Protein AF-A0A2G5CAX5-F1 (afdb_monomer)

Structure (mmCIF, N/CA/C/O backbone):
data_AF-A0A2G5CAX5-F1
#
_entry.id   AF-A0A2G5CAX5-F1
#
loop_
_atom_site.group_PDB
_atom_site.id
_atom_site.type_symbol
_atom_site.label_atom_id
_atom_site.label_alt_id
_atom_site.label_comp_id
_atom_site.label_asym_id
_atom_site.label_entity_id
_atom_site.label_seq_id
_atom_site.pdbx_PDB_ins_code
_atom_site.Cartn_x
_atom_site.Cartn_y
_atom_site.Cartn_z
_atom_site.occupancy
_atom_site.B_iso_or_equiv
_atom_site.auth_seq_id
_atom_site.auth_comp_id
_atom_site.auth_asym_id
_atom_site.auth_atom_id
_atom_site.pdbx_PDB_model_num
ATOM 1 N N . MET A 1 1 ? 6.567 -8.621 17.594 1.00 59.72 1 MET A N 1
ATOM 2 C CA . MET A 1 1 ? 5.892 -7.302 17.659 1.00 59.72 1 MET A CA 1
ATOM 3 C C . MET A 1 1 ? 4.658 -7.265 16.773 1.00 59.72 1 MET A C 1
ATOM 5 O O . MET A 1 1 ? 3.604 -6.926 17.286 1.00 59.72 1 MET A O 1
ATOM 9 N N . VAL A 1 2 ? 4.759 -7.691 15.508 1.00 71.00 2 VAL A N 1
ATOM 10 C CA . VAL A 1 2 ? 3.629 -7.777 14.563 1.00 71.00 2 VAL A CA 1
ATOM 11 C C . VAL A 1 2 ? 2.393 -8.478 15.158 1.00 71.00 2 VAL A C 1
ATOM 13 O O . VAL A 1 2 ? 1.313 -7.899 15.187 1.00 71.00 2 VAL A O 1
ATOM 16 N N . GLU A 1 3 ? 2.551 -9.683 15.716 1.00 71.88 3 GLU A N 1
ATOM 17 C CA . GLU A 1 3 ? 1.434 -10.450 16.303 1.00 71.88 3 GLU A CA 1
ATOM 18 C C . GLU A 1 3 ? 0.745 -9.724 17.467 1.00 71.88 3 GLU A C 1
ATOM 20 O O . GLU A 1 3 ? -0.481 -9.675 17.536 1.00 71.88 3 GLU A O 1
ATOM 25 N N . THR A 1 4 ? 1.520 -9.080 18.342 1.00 66.62 4 THR A N 1
ATOM 26 C CA . THR A 1 4 ? 0.988 -8.324 19.483 1.00 66.62 4 THR A CA 1
ATOM 27 C C . THR A 1 4 ? 0.160 -7.121 19.025 1.00 66.62 4 THR A C 1
ATOM 29 O O . THR A 1 4 ? -0.896 -6.845 19.591 1.00 66.62 4 THR A O 1
ATOM 32 N N . THR A 1 5 ? 0.592 -6.417 17.973 1.00 66.00 5 THR A N 1
ATOM 33 C CA . THR A 1 5 ? -0.161 -5.282 17.415 1.00 66.00 5 THR A CA 1
ATOM 34 C 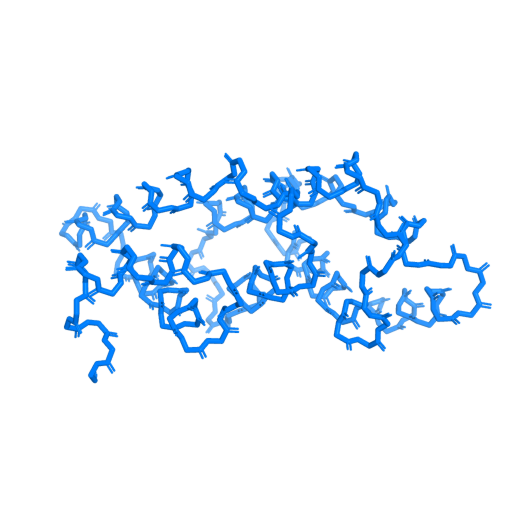C . THR A 1 5 ? -1.478 -5.740 16.781 1.00 66.00 5 THR A C 1
ATOM 36 O O . THR A 1 5 ? -2.508 -5.088 16.959 1.00 66.00 5 THR A O 1
ATOM 39 N N . VAL A 1 6 ? -1.482 -6.904 16.122 1.00 70.19 6 VAL A N 1
ATOM 40 C CA . VAL A 1 6 ? -2.701 -7.517 15.566 1.00 70.19 6 VAL A CA 1
ATOM 41 C C . VAL A 1 6 ? -3.693 -7.890 16.675 1.00 70.19 6 VAL A C 1
ATOM 43 O O . VAL A 1 6 ? -4.900 -7.689 16.529 1.00 70.19 6 VAL A O 1
ATOM 46 N N . GLU A 1 7 ? -3.215 -8.405 17.809 1.00 69.75 7 GLU A N 1
ATOM 47 C CA . GLU A 1 7 ? -4.072 -8.712 18.962 1.00 69.75 7 GLU A CA 1
ATOM 48 C C . GLU A 1 7 ? -4.673 -7.457 19.607 1.00 69.75 7 GLU A C 1
ATOM 50 O O . GLU A 1 7 ? -5.849 -7.467 19.985 1.00 69.75 7 GLU A O 1
ATOM 55 N N . ILE A 1 8 ? -3.911 -6.362 19.692 1.00 62.38 8 ILE A N 1
ATOM 56 C CA . ILE A 1 8 ? -4.406 -5.076 20.208 1.00 62.38 8 ILE A CA 1
ATOM 57 C C . ILE A 1 8 ? -5.530 -4.526 19.314 1.00 62.38 8 ILE A C 1
ATOM 59 O O . ILE A 1 8 ? -6.564 -4.102 19.848 1.00 62.38 8 ILE A O 1
ATOM 63 N N . ALA A 1 9 ? -5.374 -4.598 17.985 1.00 63.22 9 ALA A N 1
ATOM 64 C CA . ALA A 1 9 ? -6.410 -4.192 17.030 1.00 63.22 9 ALA A CA 1
ATOM 65 C C . ALA A 1 9 ? -7.705 -5.000 17.207 1.00 63.22 9 ALA A C 1
ATOM 67 O O . ALA A 1 9 ? -8.795 -4.431 17.230 1.00 63.22 9 ALA A O 1
ATOM 68 N N . ASN A 1 10 ? -7.575 -6.315 17.414 1.00 61.88 10 ASN A N 1
ATOM 69 C CA . ASN A 1 10 ? -8.707 -7.229 17.570 1.00 61.88 10 ASN A CA 1
ATOM 70 C C . ASN A 1 10 ? -9.491 -7.018 18.882 1.00 61.88 10 ASN A C 1
ATOM 72 O O . ASN A 1 10 ? -10.666 -7.361 18.957 1.00 61.88 10 ASN A O 1
ATOM 76 N N . SER A 1 11 ? -8.846 -6.492 19.931 1.00 57.19 11 SER A N 1
ATOM 77 C CA . SER A 1 11 ? -9.364 -6.635 21.301 1.00 57.19 11 SER A CA 1
ATOM 78 C C . SER A 1 11 ? -9.774 -5.332 21.992 1.00 57.19 11 SER A C 1
ATOM 80 O O . SER A 1 11 ? -10.546 -5.399 22.949 1.00 57.19 11 SER A O 1
ATOM 82 N N . LYS A 1 12 ? -9.240 -4.157 21.603 1.00 60.50 12 LYS A N 1
ATOM 83 C CA . LYS A 1 12 ? -9.425 -2.927 22.411 1.00 60.50 12 LYS A CA 1
ATOM 84 C C . LYS A 1 12 ? -9.669 -1.610 21.676 1.00 60.50 12 LYS A C 1
ATOM 86 O O . LYS A 1 12 ? -10.286 -0.742 22.286 1.00 60.50 12 LYS A O 1
ATOM 91 N N . PHE A 1 13 ? -9.192 -1.417 20.445 1.00 67.25 13 PHE A N 1
ATOM 92 C CA . PHE A 1 13 ? -9.169 -0.066 19.859 1.00 67.25 13 PHE A CA 1
ATOM 93 C C . PHE A 1 13 ? -9.694 0.060 18.417 1.00 67.25 13 PHE A C 1
ATOM 95 O O . PHE A 1 13 ? -9.807 1.180 17.932 1.00 67.25 13 PHE A O 1
ATOM 102 N N . GLY A 1 14 ? -10.099 -1.029 17.755 1.00 81.88 14 GLY A N 1
ATOM 103 C CA . GLY A 1 14 ? -10.567 -0.985 16.362 1.00 81.88 14 GLY A CA 1
ATOM 104 C C . GLY A 1 14 ? -9.417 -0.906 15.349 1.00 81.88 14 GLY A C 1
ATOM 105 O O . GLY A 1 14 ? -8.247 -0.713 15.715 1.00 81.88 14 GLY A O 1
ATOM 106 N N . VAL A 1 15 ? -9.735 -1.083 14.065 1.00 90.38 15 VAL A N 1
ATOM 107 C CA . VAL A 1 15 ? -8.728 -1.131 12.993 1.00 90.38 15 VAL A CA 1
ATOM 108 C C . VAL A 1 15 ? -8.252 0.276 12.661 1.00 90.38 15 VAL A C 1
ATOM 110 O O . VAL A 1 15 ? -7.042 0.510 12.636 1.00 90.38 15 VAL A O 1
ATOM 113 N N . ALA A 1 16 ? -9.178 1.226 12.507 1.00 91.19 16 ALA A N 1
ATOM 114 C CA . ALA A 1 16 ? -8.855 2.610 12.167 1.00 91.19 16 ALA A 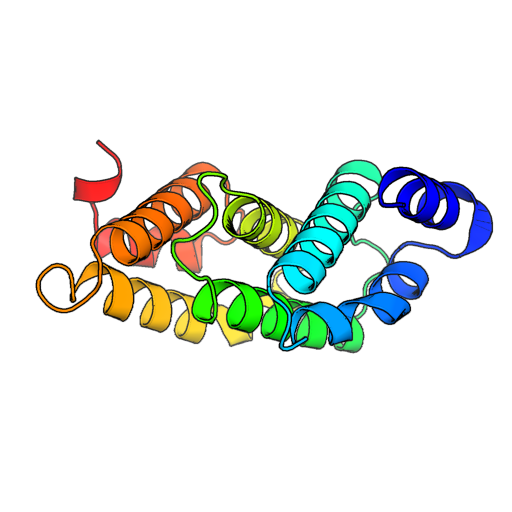CA 1
ATOM 115 C C . ALA A 1 16 ? -7.904 3.258 13.182 1.00 91.19 16 ALA A C 1
ATOM 117 O O . ALA A 1 16 ? -6.905 3.864 12.800 1.00 91.19 16 ALA A O 1
ATOM 118 N N . TYR A 1 17 ? -8.144 3.069 14.483 1.00 90.06 17 TYR A N 1
ATOM 119 C CA . TYR A 1 17 ? -7.243 3.594 15.510 1.00 90.06 17 TYR A CA 1
ATOM 120 C C . TYR A 1 17 ? -5.848 2.974 15.410 1.00 90.06 17 TYR A C 1
ATOM 122 O O . TYR A 1 17 ? -4.855 3.696 15.442 1.00 90.06 17 TYR A O 1
ATOM 130 N N . THR A 1 18 ? -5.765 1.643 15.306 1.00 91.69 18 THR A N 1
ATOM 131 C CA . THR A 1 18 ? -4.475 0.939 15.291 1.00 91.69 18 THR A CA 1
ATOM 132 C C . THR A 1 18 ? -3.653 1.326 14.069 1.00 91.69 18 THR A C 1
ATOM 134 O O . THR A 1 18 ? -2.494 1.709 14.213 1.00 91.69 18 THR A O 1
ATOM 137 N N . ILE A 1 19 ? -4.261 1.293 12.881 1.00 94.94 19 ILE A N 1
ATOM 138 C CA . ILE A 1 19 ? -3.600 1.706 11.642 1.00 94.94 19 ILE A CA 1
ATOM 139 C C . ILE A 1 19 ? -3.221 3.185 11.708 1.00 94.94 19 ILE A C 1
ATOM 141 O O . ILE A 1 19 ? -2.087 3.528 11.391 1.00 94.94 19 ILE A O 1
ATOM 145 N N . GLY A 1 20 ? -4.101 4.055 12.210 1.00 94.44 20 GLY A N 1
ATOM 146 C CA . GLY A 1 20 ? -3.819 5.485 12.356 1.00 94.44 20 GLY A CA 1
ATOM 147 C C . GLY A 1 20 ? -2.607 5.807 13.241 1.00 94.44 20 GLY A C 1
ATOM 148 O O . GLY A 1 20 ? -2.060 6.903 13.144 1.00 94.44 20 GLY A O 1
ATOM 149 N N . LYS A 1 21 ? -2.149 4.870 14.086 1.00 94.88 21 LYS A N 1
ATOM 150 C CA . LYS A 1 21 ? -0.918 5.023 14.880 1.00 94.88 21 LYS A CA 1
ATOM 151 C C . LYS A 1 21 ? 0.361 4.651 14.142 1.00 94.88 21 LYS A C 1
ATOM 153 O O . LYS A 1 21 ? 1.407 5.138 14.548 1.00 94.88 21 LYS A O 1
ATOM 158 N N . ILE A 1 22 ? 0.279 3.803 13.121 1.00 95.62 22 ILE A N 1
ATOM 159 C CA . ILE A 1 22 ? 1.454 3.249 12.428 1.00 95.62 22 ILE A CA 1
ATOM 160 C C . ILE A 1 22 ? 1.524 3.652 10.953 1.00 95.62 22 ILE A C 1
ATOM 162 O O . ILE A 1 22 ? 2.549 3.460 10.318 1.00 95.62 22 ILE A O 1
ATOM 166 N N . VAL A 1 23 ? 0.454 4.211 10.381 1.00 96.56 23 VAL A N 1
ATOM 167 C CA . VAL A 1 23 ? 0.362 4.477 8.937 1.00 96.56 23 VAL A CA 1
ATOM 168 C C . VAL A 1 23 ? 1.438 5.445 8.436 1.00 96.56 23 VAL A C 1
ATOM 170 O O . VAL A 1 23 ? 1.964 5.262 7.342 1.00 96.56 23 VAL A O 1
ATOM 173 N N . TYR A 1 24 ? 1.819 6.437 9.243 1.00 96.88 24 TYR A N 1
ATOM 174 C CA . TYR A 1 24 ? 2.868 7.395 8.885 1.00 96.88 24 TYR A CA 1
ATOM 175 C C . TYR A 1 24 ? 4.253 6.742 8.785 1.00 96.88 24 TYR A C 1
ATOM 177 O O . TYR A 1 24 ? 5.090 7.201 8.011 1.00 96.88 24 TYR 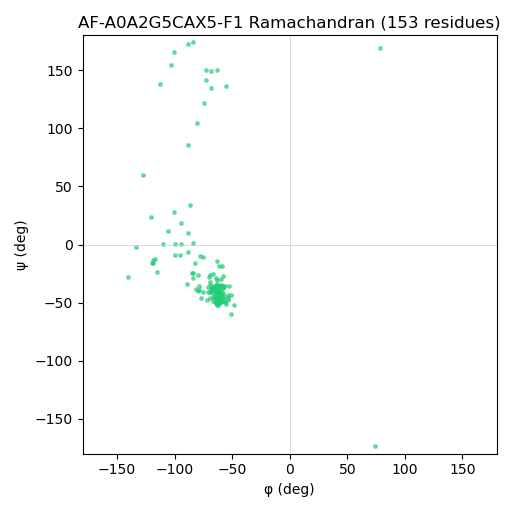A O 1
ATOM 185 N N . ASP A 1 25 ? 4.461 5.626 9.485 1.00 97.88 25 ASP A N 1
ATOM 186 C CA . ASP A 1 25 ? 5.727 4.897 9.502 1.00 97.88 25 ASP A CA 1
ATOM 187 C C . ASP A 1 25 ? 5.952 4.093 8.206 1.00 97.88 25 ASP A C 1
ATOM 189 O O . ASP A 1 25 ? 7.066 3.650 7.932 1.00 97.88 25 ASP A O 1
ATOM 193 N N . LEU A 1 26 ? 4.936 3.967 7.337 1.00 98.06 26 LEU A N 1
ATOM 194 C CA . LEU A 1 26 ? 5.121 3.475 5.961 1.00 98.06 26 LEU A CA 1
ATOM 195 C C . LEU A 1 26 ? 6.013 4.404 5.121 1.00 98.06 26 LEU A C 1
ATOM 197 O O . LEU A 1 26 ? 6.474 4.001 4.055 1.00 98.06 26 LEU A O 1
ATOM 201 N N . LYS A 1 27 ? 6.261 5.633 5.589 1.00 98.00 27 LYS A N 1
ATOM 202 C CA . LYS A 1 27 ? 7.167 6.611 4.977 1.00 98.00 27 LYS A CA 1
ATOM 203 C C . LYS A 1 27 ? 8.495 6.778 5.730 1.00 98.00 27 LYS A C 1
ATOM 205 O O . LYS A 1 27 ? 9.229 7.717 5.441 1.00 98.00 27 LYS A O 1
ATOM 210 N N . ASP A 1 28 ? 8.806 5.903 6.687 1.00 98.00 28 ASP A N 1
ATOM 211 C CA . ASP A 1 28 ? 10.080 5.952 7.416 1.00 98.00 28 ASP A CA 1
ATOM 212 C C . ASP A 1 28 ? 11.276 5.720 6.477 1.00 98.00 28 ASP A C 1
ATOM 214 O O . ASP A 1 28 ? 11.148 4.997 5.494 1.00 98.00 28 ASP A O 1
ATOM 218 N N . GLU A 1 29 ? 12.448 6.291 6.757 1.00 95.50 29 GLU A N 1
ATOM 219 C CA . GLU A 1 29 ? 13.646 6.122 5.916 1.00 95.50 29 GLU A CA 1
ATOM 220 C C . GLU A 1 29 ? 14.222 4.693 5.991 1.00 95.50 29 GLU A C 1
ATOM 222 O O . GLU A 1 29 ? 14.807 4.191 5.025 1.00 95.50 29 GLU A O 1
ATOM 227 N N . CYS A 1 30 ? 14.010 3.996 7.110 1.00 95.94 30 CYS A N 1
ATOM 228 C CA . CYS A 1 30 ? 14.480 2.640 7.351 1.00 95.94 30 CYS A CA 1
ATOM 229 C C . CYS A 1 30 ? 13.561 1.608 6.683 1.00 95.94 30 CYS A C 1
ATOM 231 O O . CYS A 1 30 ? 12.487 1.273 7.186 1.00 95.94 30 CYS A O 1
ATOM 233 N N . GLU A 1 31 ? 14.013 1.030 5.569 1.00 95.38 31 GLU A N 1
ATOM 234 C CA . GLU A 1 31 ? 13.257 -0.006 4.858 1.00 95.38 31 GLU A CA 1
ATOM 235 C C . GLU A 1 31 ? 12.830 -1.200 5.728 1.00 95.38 31 GLU A C 1
ATOM 237 O O . GLU A 1 31 ? 11.650 -1.558 5.676 1.00 95.38 31 GLU A O 1
ATOM 242 N N . PRO A 1 32 ? 13.700 -1.826 6.550 1.00 96.50 32 PRO A N 1
ATOM 243 C CA . PRO A 1 32 ? 13.244 -2.927 7.394 1.00 96.50 32 PRO A CA 1
ATOM 244 C C . PRO A 1 32 ? 12.130 -2.510 8.367 1.00 96.50 32 PRO A C 1
ATOM 246 O O . PRO A 1 32 ? 11.257 -3.325 8.669 1.00 96.50 32 PRO A O 1
ATOM 249 N N . TYR A 1 33 ? 12.101 -1.246 8.808 1.00 96.75 33 TYR A N 1
ATOM 250 C CA . TYR A 1 33 ? 11.003 -0.727 9.623 1.00 96.75 33 TYR A CA 1
ATOM 251 C C . TYR A 1 33 ? 9.724 -0.544 8.796 1.00 96.75 33 TYR A C 1
ATOM 253 O O . TYR A 1 33 ? 8.684 -1.081 9.183 1.00 96.75 33 TYR A O 1
ATOM 261 N N . ARG A 1 34 ? 9.802 0.078 7.606 1.00 97.62 34 ARG A N 1
ATOM 262 C CA . ARG A 1 34 ? 8.658 0.174 6.673 1.00 97.62 34 ARG A CA 1
ATOM 263 C C . ARG A 1 34 ? 8.049 -1.192 6.366 1.00 97.62 34 ARG A C 1
ATOM 265 O O . ARG A 1 34 ? 6.831 -1.345 6.370 1.00 97.62 34 ARG A O 1
ATOM 272 N N . ARG A 1 35 ? 8.891 -2.201 6.127 1.00 97.00 35 ARG A N 1
ATOM 273 C CA . ARG A 1 35 ? 8.475 -3.582 5.839 1.00 97.00 35 ARG A CA 1
ATOM 274 C C . ARG A 1 35 ? 7.738 -4.213 7.016 1.00 97.00 35 ARG A C 1
ATOM 276 O O . ARG A 1 35 ? 6.680 -4.800 6.815 1.00 97.00 35 ARG A O 1
ATOM 283 N N . MET A 1 36 ? 8.236 -4.029 8.240 1.00 96.69 36 MET A N 1
ATOM 284 C CA . MET A 1 36 ? 7.541 -4.487 9.448 1.00 96.69 36 MET A CA 1
ATOM 285 C C . MET A 1 36 ? 6.175 -3.800 9.620 1.00 96.69 36 MET A C 1
ATOM 287 O O . MET A 1 36 ? 5.197 -4.448 10.004 1.00 96.69 36 MET A O 1
ATOM 291 N N . VAL A 1 37 ? 6.092 -2.496 9.343 1.00 97.88 37 VAL A N 1
ATOM 292 C CA . VAL A 1 37 ? 4.832 -1.739 9.399 1.00 97.88 37 VAL A CA 1
ATOM 293 C C . VAL A 1 37 ? 3.859 -2.250 8.341 1.00 97.88 37 VAL A C 1
ATOM 295 O O . VAL A 1 37 ? 2.709 -2.532 8.673 1.00 97.88 37 VAL A O 1
ATOM 298 N N . MET A 1 38 ? 4.319 -2.450 7.104 1.00 98.12 38 MET A N 1
ATOM 299 C CA . MET A 1 38 ? 3.505 -3.007 6.025 1.00 98.12 38 MET A CA 1
ATOM 300 C C . MET A 1 38 ? 2.959 -4.391 6.381 1.00 98.12 38 MET A C 1
ATOM 302 O O . MET A 1 38 ? 1.757 -4.608 6.274 1.00 98.12 38 MET A O 1
ATOM 306 N N . GLU A 1 39 ? 3.805 -5.303 6.866 1.00 97.00 39 GLU A N 1
ATOM 307 C CA . GLU A 1 39 ? 3.378 -6.640 7.300 1.00 97.00 39 GLU A CA 1
ATOM 308 C C . GLU A 1 39 ? 2.337 -6.566 8.432 1.00 97.00 39 GLU A C 1
ATOM 310 O O . GLU A 1 39 ? 1.410 -7.374 8.516 1.00 97.00 39 GLU A O 1
ATOM 315 N N . THR A 1 40 ? 2.466 -5.570 9.312 1.00 96.56 40 THR A N 1
ATOM 316 C CA . THR A 1 40 ? 1.497 -5.325 10.385 1.00 96.56 40 THR A CA 1
ATOM 317 C C . THR A 1 40 ? 0.164 -4.823 9.833 1.00 96.56 40 THR A C 1
ATOM 319 O O . THR A 1 40 ? -0.882 -5.331 10.239 1.00 96.56 40 THR A O 1
ATOM 322 N N . VAL A 1 41 ? 0.184 -3.860 8.907 1.00 97.38 41 VAL A N 1
ATOM 323 C CA . VAL A 1 41 ? -1.017 -3.343 8.231 1.00 97.38 41 VAL A CA 1
ATOM 324 C C . VAL A 1 41 ? -1.721 -4.462 7.467 1.00 97.38 41 VAL A C 1
ATOM 326 O O . VAL A 1 41 ? -2.918 -4.654 7.664 1.00 97.38 41 VAL A O 1
ATOM 329 N N . ASP A 1 42 ? -0.978 -5.237 6.676 1.00 96.00 42 ASP A N 1
ATOM 330 C CA . ASP A 1 42 ? -1.468 -6.412 5.951 1.00 96.00 42 ASP A CA 1
ATOM 331 C C . ASP A 1 42 ? -2.228 -7.356 6.893 1.00 96.00 42 ASP A C 1
ATOM 333 O O . ASP A 1 42 ? -3.440 -7.549 6.760 1.00 96.00 42 ASP A O 1
ATOM 337 N N . LYS A 1 43 ? -1.560 -7.852 7.940 1.00 95.38 43 LYS A N 1
ATOM 338 C CA . LYS A 1 43 ? -2.169 -8.800 8.884 1.00 95.38 43 LYS A CA 1
ATOM 339 C C . LYS A 1 43 ? -3.404 -8.244 9.590 1.00 95.38 43 LYS A C 1
ATOM 341 O O . LYS A 1 43 ? -4.337 -9.005 9.858 1.00 95.38 43 LYS A O 1
ATOM 346 N N . ILE A 1 44 ? -3.431 -6.948 9.909 1.00 94.69 44 ILE A N 1
ATOM 347 C CA . ILE A 1 44 ? -4.614 -6.298 10.490 1.00 94.69 44 ILE A CA 1
ATOM 348 C C . ILE A 1 44 ? -5.765 -6.305 9.479 1.00 94.69 44 ILE A C 1
ATOM 350 O O . ILE A 1 44 ? -6.868 -6.733 9.823 1.00 94.69 44 ILE A O 1
ATOM 354 N N . LEU A 1 45 ? -5.513 -5.877 8.242 1.00 95.44 45 LEU A N 1
ATOM 355 C CA . LEU A 1 45 ? -6.534 -5.753 7.204 1.00 95.44 45 LEU A CA 1
ATOM 356 C C . LEU A 1 45 ? -7.069 -7.109 6.737 1.00 95.44 45 LEU A C 1
ATOM 358 O O . LEU A 1 45 ? -8.281 -7.256 6.588 1.00 95.44 45 LEU A O 1
ATOM 362 N N . VAL A 1 46 ? -6.208 -8.115 6.577 1.00 94.19 46 VAL A N 1
ATOM 363 C CA . VAL A 1 46 ? -6.623 -9.486 6.241 1.00 94.19 46 VAL A CA 1
ATOM 364 C C . VAL A 1 46 ? -7.505 -10.075 7.338 1.00 94.19 46 VAL A C 1
ATOM 366 O O . VAL A 1 46 ? -8.507 -10.726 7.046 1.00 94.19 46 VAL A O 1
ATOM 369 N N . LYS A 1 47 ? -7.154 -9.850 8.610 1.00 92.56 47 LYS A N 1
ATOM 370 C CA . LYS A 1 47 ? -7.869 -10.453 9.742 1.00 92.56 47 LYS A CA 1
ATOM 371 C C . LYS A 1 47 ? -9.176 -9.738 10.081 1.00 92.56 47 LYS A C 1
ATOM 373 O O . LYS A 1 47 ? -10.135 -10.400 10.469 1.00 92.56 47 LYS A O 1
ATOM 378 N N . LEU A 1 48 ? -9.198 -8.408 10.006 1.00 91.88 48 LEU A N 1
ATOM 379 C CA . LEU A 1 48 ? -10.267 -7.579 10.577 1.00 91.88 48 LEU A CA 1
ATOM 380 C C . LEU A 1 48 ? -11.019 -6.741 9.530 1.00 91.88 48 LEU A C 1
ATOM 382 O O . LEU A 1 48 ? -12.093 -6.219 9.826 1.00 91.88 48 LEU A O 1
ATOM 386 N N . GLY A 1 49 ? -10.494 -6.630 8.307 1.00 92.38 49 GLY A N 1
ATOM 387 C CA . GLY A 1 49 ? -11.021 -5.745 7.269 1.00 92.38 49 GLY A CA 1
ATOM 388 C C . GLY A 1 49 ? -10.715 -4.265 7.523 1.00 92.38 49 GLY A C 1
ATOM 389 O O . GLY A 1 49 ? -9.997 -3.912 8.451 1.00 92.38 49 GLY A O 1
ATOM 390 N N . ALA A 1 50 ? -11.277 -3.391 6.684 1.00 94.25 50 ALA A N 1
ATOM 391 C CA . ALA A 1 50 ? -11.088 -1.932 6.728 1.00 94.25 50 ALA A CA 1
ATOM 392 C C . ALA A 1 50 ? -12.405 -1.157 6.929 1.00 94.25 50 ALA A C 1
ATOM 394 O O . ALA A 1 50 ? -12.533 -0.010 6.504 1.00 94.25 50 ALA A O 1
ATOM 395 N N . SER A 1 51 ? -13.434 -1.792 7.500 1.00 90.56 51 SER A N 1
ATOM 396 C CA . SER A 1 51 ? -14.798 -1.232 7.495 1.00 90.56 51 SER A CA 1
ATOM 397 C C . SER A 1 51 ? -14.945 0.098 8.246 1.00 90.56 51 SER A C 1
ATOM 399 O O . SER A 1 51 ? -15.778 0.917 7.866 1.00 90.56 51 SER A O 1
ATOM 401 N N . ASP A 1 52 ? -14.133 0.317 9.281 1.00 91.06 52 ASP A N 1
ATOM 402 C CA . ASP A 1 52 ? -14.107 1.520 10.119 1.00 91.06 52 ASP A CA 1
ATOM 403 C C . ASP A 1 52 ? -13.060 2.553 9.660 1.00 91.06 52 ASP A C 1
ATOM 405 O O . ASP A 1 52 ? -12.950 3.608 10.281 1.00 91.06 52 ASP A O 1
ATOM 409 N N . ILE A 1 53 ? -12.309 2.287 8.580 1.00 94.69 53 ILE A N 1
ATOM 410 C CA . ILE A 1 53 ? -11.331 3.232 8.026 1.00 94.69 53 ILE A CA 1
ATOM 411 C C . ILE A 1 53 ? -12.068 4.361 7.292 1.00 94.69 53 ILE A C 1
ATOM 413 O O . ILE A 1 53 ? -12.847 4.139 6.354 1.00 94.69 53 ILE A O 1
ATOM 417 N N . ASP A 1 54 ? -11.821 5.592 7.732 1.00 93.25 54 ASP A N 1
ATOM 418 C CA . ASP A 1 54 ? -12.316 6.804 7.090 1.00 93.25 54 ASP A CA 1
ATOM 419 C C . ASP A 1 54 ? -11.404 7.256 5.938 1.00 93.25 54 ASP A C 1
ATOM 421 O O . ASP A 1 54 ? -10.347 6.676 5.682 1.00 93.25 54 ASP A O 1
ATOM 425 N N . SER A 1 55 ? -11.827 8.286 5.202 1.00 95.12 55 SER A N 1
ATOM 426 C CA . SER A 1 55 ? -11.051 8.786 4.063 1.00 95.12 55 SER A CA 1
ATOM 427 C C . SER A 1 55 ? -9.697 9.355 4.484 1.00 95.12 55 SER A C 1
ATOM 429 O O . SER A 1 55 ? -8.727 9.140 3.777 1.00 95.12 55 SER A O 1
ATOM 431 N N . SER A 1 56 ? -9.597 9.988 5.657 1.00 96.06 56 SER A N 1
ATOM 432 C CA . SER A 1 56 ? -8.343 10.580 6.143 1.00 96.06 56 SER A CA 1
ATOM 433 C C . SER A 1 56 ? -7.259 9.518 6.344 1.00 96.06 56 SER A C 1
ATOM 435 O O . SER A 1 56 ? -6.165 9.619 5.791 1.00 96.06 56 SER A O 1
ATOM 437 N N . ILE A 1 57 ? -7.566 8.445 7.081 1.00 96.69 57 ILE A N 1
ATOM 438 C CA . ILE A 1 57 ? -6.614 7.345 7.291 1.00 96.69 57 ILE A CA 1
ATOM 439 C C . ILE A 1 57 ? -6.379 6.584 5.982 1.00 96.69 57 ILE A C 1
ATOM 441 O O . ILE A 1 57 ? -5.250 6.181 5.701 1.00 96.69 57 ILE A O 1
ATOM 445 N N . GLY A 1 58 ? -7.429 6.405 5.177 1.00 97.38 58 GLY A N 1
ATOM 446 C CA . GLY A 1 58 ? -7.343 5.757 3.873 1.00 97.38 58 GLY A CA 1
ATOM 447 C C . GLY A 1 58 ? -6.400 6.472 2.900 1.00 97.38 58 GLY A C 1
ATOM 448 O O . GLY A 1 58 ? -5.581 5.817 2.265 1.00 97.38 58 GLY A O 1
ATOM 449 N N . GLU A 1 59 ? -6.454 7.800 2.824 1.00 97.88 59 GLU A N 1
ATOM 450 C CA . GLU A 1 59 ? -5.569 8.624 1.990 1.00 97.88 59 GLU A CA 1
ATOM 451 C C . GLU A 1 59 ? -4.104 8.493 2.431 1.00 97.88 59 GLU A C 1
ATOM 453 O O . GLU A 1 59 ? -3.223 8.246 1.605 1.00 97.88 59 GLU A O 1
ATOM 458 N N . VAL A 1 60 ? -3.833 8.553 3.743 1.00 98.06 60 VAL A N 1
ATOM 459 C CA . VAL A 1 60 ? -2.469 8.375 4.275 1.00 98.06 60 VAL A CA 1
ATOM 460 C C . VAL A 1 60 ? -1.956 6.951 4.028 1.00 98.06 60 VAL A C 1
ATOM 462 O O . VAL A 1 60 ? -0.783 6.777 3.697 1.00 98.06 60 VAL A O 1
ATOM 465 N N . LEU A 1 61 ? -2.821 5.934 4.125 1.00 98.00 61 LEU A N 1
ATOM 466 C CA . LEU A 1 61 ? -2.488 4.555 3.753 1.00 98.00 61 LEU A CA 1
ATOM 467 C C . LEU A 1 61 ? -2.100 4.457 2.274 1.00 98.00 61 LEU A C 1
ATOM 469 O O . LEU A 1 61 ? -1.063 3.876 1.963 1.00 98.00 61 LEU A O 1
ATOM 473 N N . MET A 1 62 ? -2.901 5.041 1.378 1.00 98.31 62 MET A N 1
ATOM 474 C CA . MET A 1 62 ? -2.641 5.032 -0.064 1.00 98.31 62 MET A CA 1
ATOM 475 C C . MET A 1 62 ? -1.305 5.699 -0.401 1.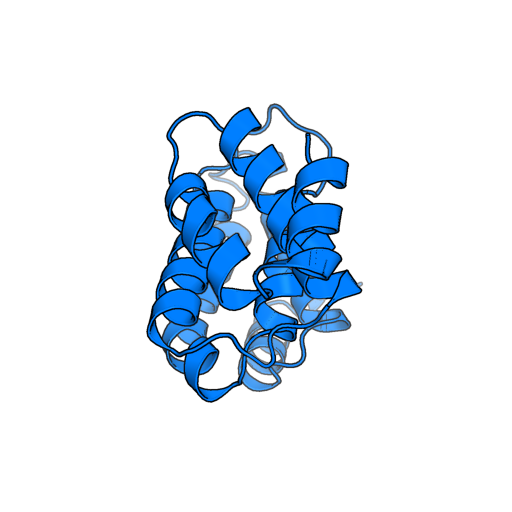00 98.31 62 MET A C 1
ATOM 477 O O . MET A 1 62 ? -0.490 5.134 -1.132 1.00 98.31 62 MET A O 1
ATOM 481 N N . GLU A 1 63 ? -1.022 6.864 0.179 1.00 98.19 63 GLU A N 1
ATOM 482 C CA . GLU A 1 63 ? 0.278 7.513 0.005 1.00 98.19 63 GLU A CA 1
ATOM 483 C C . GLU A 1 63 ? 1.435 6.697 0.594 1.00 98.19 63 GLU A C 1
ATOM 485 O O . GLU A 1 63 ? 2.524 6.661 0.015 1.00 98.19 63 GLU A O 1
ATOM 490 N N . GLY A 1 64 ? 1.213 6.070 1.750 1.00 98.25 64 GLY A N 1
ATOM 491 C CA . GLY A 1 64 ? 2.195 5.255 2.453 1.00 98.25 64 GLY A CA 1
ATOM 492 C C . GLY A 1 64 ? 2.606 4.025 1.651 1.00 98.25 64 GLY A C 1
ATOM 493 O O . GLY A 1 64 ? 3.799 3.804 1.463 1.00 98.25 64 GLY A O 1
ATOM 494 N N . ILE A 1 65 ? 1.648 3.262 1.111 1.00 98.00 65 ILE A N 1
ATOM 495 C CA . ILE A 1 65 ? 1.966 2.075 0.301 1.00 98.00 65 ILE A CA 1
ATOM 496 C C . ILE A 1 65 ? 2.664 2.445 -1.013 1.00 98.00 65 ILE A C 1
ATOM 498 O O . ILE A 1 65 ? 3.597 1.755 -1.422 1.00 98.00 65 ILE A O 1
ATOM 502 N N . ILE A 1 66 ? 2.269 3.559 -1.646 1.00 97.94 66 ILE A N 1
ATOM 503 C CA . ILE A 1 66 ? 2.905 4.062 -2.871 1.00 97.94 66 ILE A CA 1
ATOM 504 C C . ILE A 1 66 ? 4.356 4.443 -2.594 1.00 97.94 66 ILE A C 1
ATOM 506 O O . ILE A 1 66 ? 5.241 4.088 -3.370 1.00 97.94 66 ILE A O 1
ATOM 510 N N . TYR A 1 67 ? 4.612 5.143 -1.489 1.00 97.50 67 TYR A N 1
ATOM 511 C CA . TYR A 1 67 ? 5.970 5.484 -1.084 1.00 97.50 67 TYR A CA 1
ATOM 512 C C . TYR A 1 67 ? 6.791 4.234 -0.753 1.00 97.50 67 TYR A C 1
ATOM 514 O O . TYR A 1 67 ? 7.874 4.051 -1.304 1.00 97.50 67 TYR A O 1
ATOM 522 N N . ALA A 1 68 ? 6.257 3.345 0.090 1.00 97.31 68 ALA A N 1
ATOM 523 C CA . ALA A 1 68 ? 6.956 2.144 0.531 1.00 97.31 68 ALA A CA 1
ATOM 524 C C . ALA A 1 68 ? 7.374 1.248 -0.644 1.00 97.31 68 ALA A C 1
ATOM 526 O O . ALA A 1 68 ? 8.468 0.693 -0.604 1.00 97.31 68 ALA A O 1
ATOM 527 N N . PHE A 1 69 ? 6.538 1.144 -1.683 1.00 96.38 69 PHE A N 1
ATOM 528 C CA . PHE A 1 69 ? 6.850 0.409 -2.911 1.00 96.38 69 PHE A CA 1
ATOM 529 C C . PHE A 1 69 ? 7.916 1.101 -3.774 1.00 96.38 69 PHE A C 1
ATOM 531 O O . PHE A 1 69 ? 8.812 0.444 -4.297 1.00 96.38 69 PHE A O 1
ATOM 538 N N . ARG A 1 70 ? 7.867 2.432 -3.912 1.00 93.69 70 ARG A N 1
ATOM 539 C CA . ARG A 1 70 ? 8.857 3.183 -4.710 1.00 93.69 70 ARG A CA 1
ATOM 540 C C . ARG A 1 70 ? 10.260 3.143 -4.118 1.00 93.69 70 ARG A C 1
ATOM 542 O O . ARG A 1 70 ? 11.228 3.119 -4.870 1.00 93.69 70 ARG A O 1
ATOM 549 N N . GLU A 1 71 ? 10.350 3.146 -2.795 1.00 93.44 71 GLU A N 1
ATOM 550 C CA . GLU A 1 71 ? 11.612 3.220 -2.059 1.00 93.44 71 GLU A CA 1
ATOM 551 C C . GLU A 1 71 ? 12.158 1.840 -1.666 1.00 93.44 71 GLU A C 1
ATOM 553 O O . GLU A 1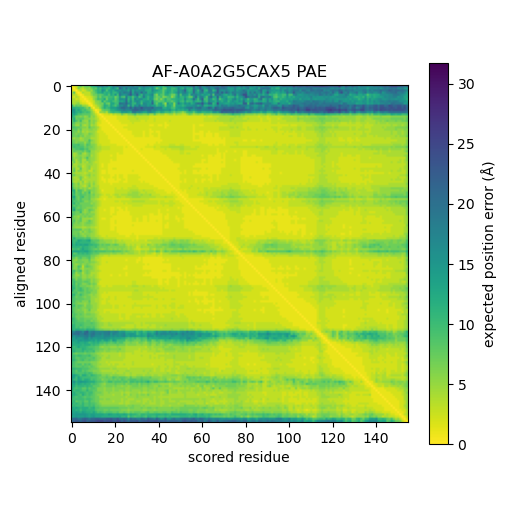 71 ? 12.971 1.742 -0.749 1.00 93.44 71 GLU A O 1
ATOM 558 N N . GLN A 1 72 ? 11.699 0.756 -2.299 1.00 89.31 72 GLN A N 1
ATOM 559 C CA . GLN A 1 72 ? 12.261 -0.570 -2.049 1.00 89.31 72 GLN A CA 1
ATOM 560 C C . GLN A 1 72 ? 13.692 -0.676 -2.581 1.00 89.31 72 GLN A C 1
ATOM 562 O O . GLN A 1 72 ? 13.982 -0.322 -3.728 1.00 89.31 72 GLN A O 1
ATOM 567 N N . THR A 1 73 ? 14.581 -1.243 -1.772 1.00 88.81 73 THR A N 1
ATOM 568 C CA . THR A 1 73 ? 15.893 -1.691 -2.208 1.00 88.81 73 THR A CA 1
ATOM 569 C C . THR A 1 73 ? 15.841 -3.128 -2.716 1.00 88.81 73 THR A C 1
ATOM 571 O O . THR A 1 73 ? 14.848 -3.859 -2.640 1.00 88.81 73 THR A O 1
ATOM 574 N N . THR A 1 74 ? 16.966 -3.554 -3.277 1.00 87.31 74 THR A N 1
ATOM 575 C CA . THR A 1 74 ? 17.164 -4.909 -3.786 1.00 87.31 74 THR A CA 1
ATOM 576 C C . THR A 1 74 ? 17.685 -5.875 -2.719 1.00 87.31 74 THR A C 1
ATOM 578 O O . THR A 1 74 ? 18.071 -6.991 -3.066 1.00 87.31 74 THR A O 1
ATOM 581 N N . ASP A 1 75 ? 17.707 -5.472 -1.445 1.00 88.81 75 ASP A N 1
ATOM 582 C CA . ASP A 1 75 ? 18.352 -6.225 -0.359 1.00 88.81 75 ASP A CA 1
ATOM 583 C C . ASP A 1 75 ? 17.472 -7.348 0.212 1.00 88.81 75 ASP A C 1
ATOM 585 O O . ASP A 1 75 ? 17.975 -8.250 0.879 1.00 88.81 75 ASP A O 1
ATOM 589 N N . TYR A 1 76 ? 16.167 -7.327 -0.077 1.00 86.69 76 TYR A N 1
ATOM 590 C CA . TYR A 1 76 ? 15.195 -8.323 0.383 1.00 86.69 76 TYR A CA 1
ATOM 591 C C . TYR A 1 76 ? 14.664 -9.141 -0.798 1.00 86.69 76 TYR A C 1
ATOM 593 O O . TYR A 1 76 ? 14.422 -8.593 -1.873 1.00 86.69 76 TYR A O 1
ATOM 601 N N . ASP A 1 77 ? 14.529 -10.457 -0.627 1.00 83.44 77 ASP A N 1
ATOM 602 C CA . ASP A 1 77 ? 14.062 -11.400 -1.665 1.00 83.44 77 ASP A CA 1
ATOM 603 C C . ASP A 1 77 ? 12.578 -11.781 -1.528 1.00 83.44 77 ASP A C 1
ATOM 605 O O . ASP A 1 77 ? 12.077 -12.581 -2.312 1.00 83.44 77 ASP A O 1
ATOM 609 N N . ASP A 1 78 ? 11.877 -11.237 -0.534 1.00 88.62 78 ASP A N 1
ATOM 610 C CA . ASP A 1 78 ? 10.451 -11.484 -0.331 1.00 88.62 78 ASP A CA 1
ATOM 611 C C . ASP A 1 78 ? 9.571 -10.335 -0.857 1.00 88.62 78 ASP A C 1
ATOM 613 O O . ASP A 1 78 ? 10.026 -9.212 -1.097 1.00 88.62 78 ASP A O 1
ATOM 617 N N . ASP A 1 79 ? 8.277 -10.625 -0.974 1.00 91.06 79 ASP A N 1
ATOM 618 C CA . ASP A 1 79 ? 7.269 -9.730 -1.540 1.00 91.06 79 ASP A CA 1
ATOM 619 C C . ASP A 1 79 ? 6.432 -9.009 -0.461 1.00 91.06 79 ASP A C 1
ATOM 621 O O . ASP A 1 79 ? 5.281 -8.658 -0.704 1.00 91.06 79 ASP A O 1
ATOM 625 N N . VAL A 1 80 ? 6.968 -8.761 0.747 1.00 95.00 80 VAL A N 1
ATOM 626 C CA . VAL A 1 80 ? 6.189 -8.163 1.863 1.00 95.00 80 VAL A CA 1
ATOM 627 C C . VAL A 1 80 ? 5.504 -6.847 1.468 1.00 95.00 80 VAL A C 1
ATOM 629 O O . VAL A 1 80 ? 4.319 -6.660 1.744 1.00 95.00 80 VAL A O 1
ATOM 632 N N . ILE A 1 81 ? 6.225 -5.941 0.799 1.00 95.75 81 ILE A N 1
ATOM 633 C CA . ILE A 1 81 ? 5.656 -4.658 0.355 1.00 95.75 81 ILE A CA 1
ATOM 634 C C . ILE A 1 81 ? 4.630 -4.852 -0.761 1.00 95.75 81 ILE A C 1
ATOM 636 O O . ILE A 1 81 ? 3.579 -4.219 -0.724 1.00 95.75 81 ILE A O 1
ATOM 640 N N . VAL A 1 82 ? 4.901 -5.746 -1.714 1.00 94.94 82 VAL A N 1
ATOM 641 C CA . VAL A 1 82 ? 4.011 -6.049 -2.847 1.00 94.94 82 VAL A CA 1
ATOM 642 C C . VAL A 1 82 ? 2.685 -6.643 -2.358 1.00 94.94 82 VAL A C 1
ATOM 644 O O . VAL A 1 82 ? 1.613 -6.172 -2.742 1.00 94.94 82 VAL A O 1
ATOM 647 N N . ASN A 1 83 ? 2.752 -7.621 -1.452 1.00 94.12 83 ASN A N 1
ATOM 648 C CA . ASN A 1 83 ? 1.584 -8.265 -0.854 1.00 94.12 83 ASN A CA 1
ATOM 649 C C . ASN A 1 83 ? 0.750 -7.260 -0.052 1.00 94.12 83 ASN A C 1
ATOM 651 O O . ASN A 1 83 ? -0.455 -7.127 -0.278 1.00 94.12 83 ASN A O 1
ATOM 655 N N . GLY A 1 84 ? 1.395 -6.489 0.831 1.00 96.38 84 GLY A N 1
ATOM 656 C CA . GLY A 1 84 ? 0.712 -5.473 1.629 1.00 96.38 84 GLY A CA 1
ATOM 657 C C . GLY A 1 84 ? 0.059 -4.381 0.776 1.00 96.38 84 GLY A C 1
ATOM 658 O O . GLY A 1 84 ? -1.058 -3.955 1.074 1.00 96.38 84 GLY A O 1
ATOM 659 N N . PHE A 1 85 ? 0.692 -3.990 -0.335 1.00 97.19 85 PHE A N 1
ATOM 660 C CA . PHE A 1 85 ? 0.116 -3.052 -1.300 1.00 97.19 85 PHE A CA 1
ATOM 661 C C . PHE A 1 85 ? -1.235 -3.550 -1.825 1.00 97.19 85 PHE A C 1
ATOM 663 O O . PHE A 1 85 ? -2.233 -2.825 -1.798 1.00 97.19 85 PHE A O 1
ATOM 670 N N . CYS A 1 86 ? -1.285 -4.807 -2.265 1.00 94.44 86 CYS A N 1
ATOM 671 C CA . CYS A 1 86 ? -2.492 -5.408 -2.828 1.00 94.44 86 CYS A CA 1
ATOM 672 C C . CYS A 1 86 ? -3.591 -5.573 -1.778 1.00 94.44 86 CYS A C 1
ATOM 674 O O . CYS A 1 86 ? -4.764 -5.309 -2.054 1.00 94.44 86 CYS A O 1
ATOM 676 N N . VAL A 1 87 ? -3.218 -5.939 -0.552 1.00 95.81 87 VAL A N 1
ATOM 677 C CA . VAL A 1 87 ? -4.155 -6.039 0.572 1.00 95.81 87 VAL A CA 1
ATOM 678 C C . VAL A 1 87 ? -4.801 -4.690 0.873 1.00 95.81 87 VAL A C 1
ATOM 680 O O . VAL A 1 87 ? -6.024 -4.627 1.000 1.00 95.81 87 VAL A O 1
ATOM 683 N N . VAL A 1 88 ? -4.029 -3.600 0.917 1.00 97.00 88 VAL A N 1
ATOM 684 C CA . VAL A 1 88 ? -4.578 -2.254 1.148 1.00 97.00 88 VAL A CA 1
ATOM 685 C C . VAL A 1 88 ? -5.513 -1.833 0.008 1.00 97.00 88 VAL A C 1
ATOM 687 O O . VAL A 1 88 ? -6.637 -1.406 0.285 1.00 97.00 88 VAL A O 1
ATOM 690 N N . LEU A 1 89 ? -5.118 -2.028 -1.259 1.00 95.81 89 LEU A N 1
ATOM 691 C CA . LEU A 1 89 ? -5.975 -1.730 -2.421 1.00 95.81 89 LEU A CA 1
ATOM 692 C C . LEU A 1 89 ? -7.322 -2.466 -2.389 1.00 95.81 89 LEU A C 1
ATOM 694 O O . LEU A 1 89 ? -8.342 -1.927 -2.831 1.00 95.81 89 LEU A O 1
ATOM 698 N N . ASN A 1 90 ? -7.315 -3.702 -1.890 1.00 94.06 90 ASN A N 1
ATOM 699 C CA . ASN A 1 90 ? -8.488 -4.566 -1.818 1.00 94.06 90 ASN A CA 1
ATOM 700 C C . ASN A 1 90 ? -9.362 -4.328 -0.590 1.00 94.06 90 ASN A C 1
ATOM 702 O O . ASN A 1 90 ? -10.570 -4.593 -0.636 1.00 94.06 90 ASN A O 1
ATOM 706 N N . ALA A 1 91 ? -8.760 -3.880 0.509 1.00 95.00 91 ALA A N 1
ATOM 707 C CA . ALA A 1 91 ? -9.464 -3.611 1.751 1.00 95.00 91 ALA A CA 1
ATOM 708 C C . ALA A 1 91 ? -10.186 -2.258 1.707 1.00 95.00 91 ALA A C 1
ATOM 710 O O . ALA A 1 91 ? -11.311 -2.152 2.200 1.00 95.00 91 ALA A O 1
ATOM 711 N N . LEU A 1 92 ? -9.563 -1.232 1.119 1.00 95.75 92 LEU A N 1
ATOM 712 C CA . LEU A 1 92 ? -10.118 0.118 1.084 1.00 95.75 92 LEU A CA 1
ATOM 713 C C . LEU A 1 92 ? -11.305 0.249 0.121 1.00 95.75 92 LEU A C 1
ATOM 715 O O . LEU A 1 92 ? -11.418 -0.430 -0.902 1.00 95.75 92 LEU A O 1
ATOM 719 N N . ARG A 1 93 ? -12.213 1.171 0.455 1.00 93.88 93 ARG A N 1
ATOM 720 C CA . ARG A 1 93 ? -13.371 1.482 -0.386 1.00 93.88 93 ARG A CA 1
ATOM 721 C C . ARG A 1 93 ? -12.937 2.176 -1.679 1.00 93.88 93 ARG A C 1
ATOM 723 O O . ARG A 1 93 ? -11.973 2.939 -1.707 1.00 93.88 93 ARG A O 1
ATOM 730 N N . ARG A 1 94 ? -13.703 1.955 -2.750 1.00 92.25 94 ARG A N 1
ATOM 731 C CA . ARG A 1 94 ? -13.403 2.472 -4.095 1.00 92.25 94 ARG A CA 1
ATOM 732 C C . ARG A 1 94 ? -13.273 3.998 -4.149 1.00 92.25 94 ARG A C 1
ATOM 734 O O . ARG A 1 94 ? -12.445 4.494 -4.901 1.00 92.25 94 ARG A O 1
ATOM 741 N N . ASP A 1 95 ? -14.067 4.737 -3.379 1.00 93.88 95 ASP A N 1
ATOM 742 C CA . ASP A 1 95 ? -14.023 6.205 -3.325 1.00 93.88 95 ASP A CA 1
ATOM 743 C C . ASP A 1 95 ? -12.684 6.742 -2.802 1.00 93.88 95 ASP A C 1
ATOM 745 O O . ASP A 1 95 ? -12.218 7.763 -3.299 1.00 93.88 95 ASP A O 1
ATOM 749 N N . ILE A 1 96 ? -12.044 6.021 -1.874 1.00 95.50 96 ILE A N 1
ATOM 750 C CA . ILE A 1 96 ? -10.718 6.359 -1.335 1.00 95.50 96 ILE A CA 1
ATOM 751 C C . ILE A 1 96 ? -9.618 6.015 -2.345 1.00 95.50 96 ILE A C 1
ATOM 753 O O . ILE A 1 96 ? -8.674 6.775 -2.516 1.00 95.50 96 ILE A O 1
ATOM 757 N N . VAL A 1 97 ? -9.728 4.868 -3.020 1.00 96.06 97 VAL A N 1
ATOM 758 C CA . VAL A 1 97 ? -8.667 4.354 -3.904 1.00 96.06 97 VAL A CA 1
ATOM 759 C C . VAL A 1 97 ? -8.653 5.054 -5.267 1.00 96.06 97 VAL A C 1
ATOM 761 O O . VAL A 1 97 ? -7.585 5.289 -5.831 1.00 96.06 97 VAL A O 1
ATOM 764 N N . ARG A 1 98 ? -9.828 5.411 -5.803 1.00 94.38 98 ARG A N 1
ATOM 765 C CA . ARG A 1 98 ? -9.991 5.932 -7.171 1.00 94.38 98 ARG A CA 1
ATOM 766 C C . ARG A 1 98 ? -9.065 7.108 -7.533 1.00 94.38 98 ARG A C 1
ATOM 768 O O . ARG A 1 98 ? -8.507 7.062 -8.626 1.00 94.38 98 ARG A O 1
ATOM 775 N N . PRO A 1 99 ? -8.848 8.123 -6.672 1.00 96.88 99 PRO A N 1
ATOM 776 C CA . PRO A 1 99 ? -7.952 9.243 -6.979 1.00 96.88 99 PRO A CA 1
ATOM 777 C C . PRO A 1 99 ? -6.486 8.848 -7.215 1.00 96.88 99 PRO A C 1
ATOM 779 O O . PRO A 1 99 ? -5.739 9.618 -7.809 1.00 96.88 99 PRO A O 1
ATOM 782 N N . TYR A 1 100 ? -6.070 7.661 -6.766 1.00 97.31 100 TYR A N 1
ATOM 783 C CA . TYR A 1 100 ? -4.686 7.195 -6.840 1.00 97.31 100 TYR A CA 1
ATOM 784 C C . TYR A 1 100 ? -4.429 6.230 -8.004 1.00 97.31 100 TYR A C 1
ATOM 786 O O . TYR A 1 100 ? -3.272 5.905 -8.268 1.00 97.31 100 TYR A O 1
ATOM 794 N N . LEU A 1 101 ? -5.468 5.761 -8.710 1.00 94.06 101 LEU A N 1
ATOM 795 C CA . LEU A 1 101 ? -5.316 4.733 -9.750 1.00 94.06 101 LEU A CA 1
ATOM 796 C C . LEU A 1 101 ? -4.381 5.180 -10.875 1.00 94.06 101 LEU A C 1
ATOM 798 O O . LEU A 1 101 ? -3.468 4.439 -11.224 1.00 94.06 101 LEU A O 1
ATOM 802 N N . GLU A 1 102 ? -4.540 6.412 -11.364 1.00 93.31 102 GLU A N 1
ATOM 803 C CA . GLU A 1 102 ? -3.670 6.975 -12.403 1.00 93.31 102 GLU A CA 1
ATOM 804 C C . GLU A 1 102 ? -2.207 7.035 -11.935 1.00 93.31 102 GLU A C 1
ATOM 806 O O . GLU A 1 102 ? -1.294 6.626 -12.650 1.00 93.31 102 GLU A O 1
ATOM 811 N N . GLN A 1 103 ? -1.959 7.470 -10.696 1.00 95.94 103 GLN A N 1
ATOM 812 C CA . GLN A 1 103 ? -0.607 7.514 -10.134 1.00 95.94 103 GLN A CA 1
ATOM 813 C C . GLN A 1 103 ? 0.022 6.118 -10.034 1.00 95.94 103 GLN A C 1
ATOM 815 O O . GLN A 1 103 ? 1.224 5.965 -10.284 1.00 95.94 103 GLN A O 1
ATOM 820 N N . ILE A 1 104 ? -0.766 5.114 -9.640 1.00 95.69 104 ILE A N 1
ATOM 821 C CA . ILE A 1 104 ? -0.319 3.721 -9.546 1.00 95.69 104 ILE A CA 1
ATOM 822 C C . ILE A 1 104 ? -0.010 3.190 -10.943 1.00 95.69 104 ILE A C 1
ATOM 824 O O . ILE A 1 104 ? 1.086 2.678 -11.160 1.00 95.69 104 ILE A O 1
ATOM 828 N N . TYR A 1 105 ? -0.915 3.384 -11.902 1.00 93.94 105 TYR A N 1
ATOM 829 C CA . TYR A 1 105 ? -0.709 2.995 -13.293 1.00 93.94 105 TYR A CA 1
ATOM 830 C C . TYR A 1 105 ? 0.569 3.614 -13.874 1.00 93.94 105 TYR A C 1
ATOM 832 O O . TYR A 1 105 ? 1.427 2.892 -14.378 1.00 93.94 105 TYR A O 1
ATOM 840 N N . LEU A 1 106 ? 0.757 4.931 -13.745 1.00 93.62 106 LEU A N 1
ATOM 841 C CA . LEU A 1 106 ? 1.929 5.625 -14.288 1.00 93.62 106 LEU A CA 1
ATOM 842 C C . LEU A 1 106 ? 3.239 5.162 -13.642 1.00 93.62 106 LEU A C 1
ATOM 844 O O . LEU A 1 106 ? 4.252 5.010 -14.329 1.00 93.62 106 LEU A O 1
ATOM 848 N N . MET A 1 107 ? 3.222 4.908 -12.332 1.00 94.00 107 MET A N 1
ATOM 849 C CA . MET A 1 107 ? 4.358 4.326 -11.619 1.00 94.00 107 MET A CA 1
ATOM 850 C C . MET A 1 107 ? 4.714 2.947 -12.176 1.00 94.00 107 MET A C 1
ATOM 852 O O . MET A 1 107 ? 5.869 2.710 -12.525 1.00 94.00 107 MET A O 1
ATOM 856 N N . MET A 1 108 ? 3.723 2.064 -12.300 1.00 92.94 108 MET A N 1
ATOM 857 C CA . MET A 1 108 ? 3.908 0.720 -12.845 1.00 92.94 108 MET A CA 1
ATOM 858 C C . MET A 1 108 ? 4.421 0.779 -14.281 1.00 92.94 108 MET A C 1
ATOM 860 O O . MET A 1 108 ? 5.397 0.114 -14.621 1.00 92.94 108 MET A O 1
ATOM 864 N N . LYS A 1 109 ? 3.830 1.647 -15.104 1.00 91.44 109 LYS A N 1
ATOM 865 C CA . LYS A 1 109 ? 4.225 1.854 -16.494 1.00 91.44 109 LYS A CA 1
ATOM 866 C C . LYS A 1 109 ? 5.679 2.296 -16.629 1.00 91.44 109 LYS A C 1
ATOM 868 O O . LYS A 1 109 ? 6.391 1.763 -17.476 1.00 91.44 109 LYS A O 1
ATOM 873 N N . SER A 1 110 ? 6.133 3.247 -15.812 1.00 91.75 110 SER A N 1
ATOM 874 C CA . SER A 1 110 ? 7.536 3.687 -15.812 1.00 91.75 110 SER A CA 1
ATOM 875 C C . SER A 1 110 ? 8.474 2.541 -15.427 1.00 91.75 110 SER A C 1
ATOM 877 O O . SER A 1 110 ? 9.402 2.238 -16.177 1.00 91.75 110 SER A O 1
ATOM 879 N N . LEU A 1 111 ? 8.189 1.835 -14.328 1.00 90.94 111 LEU A N 1
ATOM 880 C CA . LEU A 1 111 ? 9.032 0.734 -13.850 1.00 90.94 111 LEU A CA 1
ATOM 881 C C . LEU A 1 111 ? 9.117 -0.426 -14.854 1.00 90.94 111 LEU A C 1
ATOM 883 O O . LEU A 1 111 ? 10.190 -0.997 -15.047 1.00 90.94 111 LEU A O 1
ATOM 887 N N . LEU A 1 112 ? 8.007 -0.750 -15.520 1.00 90.31 112 LEU A N 1
ATOM 888 C CA . LEU A 1 112 ? 7.931 -1.847 -16.483 1.00 90.31 112 LEU A CA 1
ATOM 889 C C . LEU A 1 112 ? 8.504 -1.497 -17.860 1.00 90.31 112 LEU A C 1
ATOM 891 O O . LEU A 1 112 ? 8.958 -2.404 -18.553 1.00 90.31 112 LEU A O 1
ATOM 895 N N . ASN A 1 113 ? 8.518 -0.227 -18.274 1.00 89.38 113 ASN A N 1
ATOM 896 C CA . ASN A 1 113 ? 9.095 0.183 -19.562 1.00 89.38 113 ASN A CA 1
ATOM 897 C C . ASN A 1 113 ? 10.610 0.425 -19.494 1.00 89.38 113 ASN A C 1
ATOM 899 O O . ASN A 1 113 ? 11.316 0.273 -20.491 1.00 89.38 113 ASN A O 1
ATOM 903 N N . GLU A 1 114 ? 11.143 0.736 -18.316 1.00 84.25 114 GLU A N 1
ATOM 904 C CA . GLU A 1 114 ? 12.562 1.034 -18.092 1.00 84.25 114 GLU A CA 1
ATOM 905 C C . GLU A 1 114 ? 13.421 -0.222 -17.829 1.00 84.25 114 GLU A C 1
ATOM 907 O O . GLU A 1 114 ? 14.407 -0.185 -17.086 1.00 84.25 114 GLU A O 1
ATOM 912 N N . LYS A 1 115 ? 13.088 -1.354 -18.471 1.00 73.25 115 LYS A N 1
ATOM 913 C CA . LYS A 1 115 ? 13.724 -2.665 -18.208 1.00 73.25 115 LYS A CA 1
ATOM 914 C C . LYS A 1 115 ? 15.242 -2.682 -18.415 1.00 73.25 115 LYS A C 1
ATOM 916 O O . LYS A 1 115 ? 15.935 -3.480 -17.795 1.00 73.25 115 LYS A O 1
ATOM 921 N N . ASN A 1 116 ? 15.753 -1.809 -19.285 1.00 76.19 116 ASN A N 1
ATOM 922 C CA . ASN A 1 116 ? 17.175 -1.735 -19.638 1.00 76.19 116 ASN A CA 1
ATOM 923 C C . ASN A 1 116 ? 17.957 -0.685 -18.828 1.00 76.19 116 ASN A C 1
ATOM 925 O O . ASN A 1 116 ? 19.178 -0.612 -18.948 1.00 76.19 116 ASN A O 1
ATOM 929 N N . THR A 1 117 ? 17.272 0.151 -18.044 1.00 82.50 117 THR A N 1
ATOM 930 C CA . THR A 1 117 ? 17.869 1.279 -17.308 1.00 82.50 117 THR A CA 1
ATOM 931 C C . THR A 1 117 ? 17.713 1.156 -15.795 1.00 82.50 117 THR A C 1
ATOM 933 O O . THR A 1 117 ? 18.425 1.836 -15.056 1.00 82.50 117 THR A O 1
ATOM 936 N N . LYS A 1 118 ? 16.822 0.282 -15.315 1.00 83.50 118 LYS A N 1
ATOM 937 C CA . LYS A 1 118 ? 16.629 -0.025 -13.893 1.00 83.50 118 LYS A CA 1
ATOM 938 C C . LYS A 1 118 ? 17.269 -1.369 -13.517 1.00 83.50 118 LYS A C 1
ATOM 940 O O . LYS A 1 118 ? 17.395 -2.246 -14.371 1.00 83.50 118 LYS A O 1
ATOM 945 N N . PRO A 1 119 ? 17.653 -1.570 -12.243 1.00 86.31 119 PRO A N 1
ATOM 946 C CA . PRO A 1 119 ? 18.088 -2.879 -11.765 1.00 86.31 119 PRO A CA 1
ATOM 947 C C . PRO A 1 119 ? 17.018 -3.947 -12.026 1.00 86.31 119 PRO A C 1
ATOM 949 O O . PRO A 1 119 ? 15.841 -3.718 -11.748 1.00 86.31 119 PRO A O 1
ATOM 952 N N . ALA A 1 120 ? 17.423 -5.131 -12.496 1.00 87.19 120 ALA A N 1
ATOM 953 C CA . ALA A 1 120 ? 16.499 -6.211 -12.863 1.00 87.19 120 ALA A CA 1
ATOM 954 C C . ALA A 1 120 ? 15.511 -6.569 -11.740 1.00 87.19 120 ALA A C 1
ATOM 956 O O . ALA A 1 120 ? 14.344 -6.842 -11.997 1.00 87.19 120 ALA A O 1
ATOM 957 N N . LYS A 1 121 ? 15.961 -6.501 -10.484 1.00 86.62 121 LYS A N 1
ATOM 958 C CA . LYS A 1 121 ? 15.132 -6.807 -9.317 1.00 86.62 121 LYS A CA 1
ATOM 959 C C . LYS A 1 121 ? 14.031 -5.768 -9.056 1.00 86.62 121 LYS A C 1
ATOM 961 O O . LYS A 1 121 ? 12.939 -6.152 -8.662 1.00 86.62 121 LYS A O 1
ATOM 966 N N . VAL A 1 122 ? 14.266 -4.491 -9.369 1.00 87.38 122 VAL A N 1
ATOM 967 C CA . VAL A 1 122 ? 13.232 -3.436 -9.307 1.00 87.38 122 VAL A CA 1
ATOM 968 C C . VAL A 1 122 ? 12.153 -3.682 -10.366 1.00 87.38 122 VAL A C 1
ATOM 970 O O . VAL A 1 122 ? 10.960 -3.580 -10.096 1.00 87.38 122 VAL A O 1
ATOM 973 N N . VAL A 1 123 ? 12.569 -4.067 -11.574 1.00 89.81 123 VAL A N 1
ATOM 974 C CA . VAL A 1 123 ? 11.644 -4.423 -12.662 1.00 89.81 123 VAL A CA 1
ATOM 975 C C . VAL A 1 123 ? 10.847 -5.679 -12.300 1.00 89.81 123 VAL A C 1
ATOM 977 O O . VAL A 1 123 ? 9.649 -5.738 -12.563 1.00 89.81 123 VAL A O 1
ATOM 980 N N . GLN A 1 124 ? 11.485 -6.661 -11.655 1.00 89.75 124 GLN A N 1
ATOM 981 C CA . GLN A 1 124 ? 10.821 -7.870 -11.169 1.00 89.75 124 GLN A CA 1
ATOM 982 C C . GLN A 1 124 ? 9.771 -7.559 -10.097 1.00 89.75 124 GLN A C 1
ATOM 984 O O . GLN A 1 124 ? 8.669 -8.083 -10.177 1.00 89.75 124 GLN A O 1
ATOM 989 N N . GLN A 1 125 ? 10.066 -6.682 -9.133 1.00 89.75 125 GLN A N 1
ATOM 990 C CA . GLN A 1 125 ? 9.090 -6.251 -8.123 1.00 89.75 125 GLN A CA 1
ATOM 991 C C . GLN A 1 125 ? 7.867 -5.577 -8.768 1.00 89.75 125 GLN A C 1
ATOM 993 O O . GLN A 1 125 ? 6.733 -5.850 -8.380 1.00 89.75 125 GLN A O 1
ATOM 998 N N . ALA A 1 126 ? 8.077 -4.757 -9.803 1.00 91.19 126 ALA A N 1
ATOM 999 C CA . ALA A 1 126 ? 6.983 -4.188 -10.589 1.00 91.19 126 ALA A CA 1
ATOM 1000 C C . ALA A 1 126 ? 6.205 -5.250 -11.379 1.00 91.19 126 ALA A C 1
ATOM 1002 O O . ALA A 1 126 ? 4.982 -5.187 -11.442 1.00 91.19 126 ALA A O 1
ATOM 1003 N N . ALA A 1 127 ? 6.874 -6.253 -11.948 1.00 91.25 127 ALA A N 1
ATOM 1004 C CA . ALA A 1 127 ? 6.190 -7.365 -12.604 1.00 91.25 127 ALA A CA 1
ATOM 1005 C C . ALA A 1 127 ? 5.353 -8.188 -11.605 1.00 91.25 127 ALA A C 1
ATOM 1007 O O . ALA A 1 127 ? 4.203 -8.509 -11.894 1.00 91.25 127 ALA A O 1
ATOM 1008 N N . ASN A 1 128 ? 5.879 -8.447 -10.403 1.00 90.88 128 ASN A N 1
ATOM 1009 C CA . ASN A 1 128 ? 5.151 -9.133 -9.333 1.00 90.88 128 ASN A CA 1
ATOM 1010 C C . ASN A 1 128 ? 3.909 -8.332 -8.920 1.00 90.88 128 ASN A C 1
ATOM 1012 O O . ASN A 1 128 ? 2.808 -8.880 -8.879 1.00 90.88 128 ASN A O 1
ATOM 1016 N N . LEU A 1 129 ? 4.050 -7.023 -8.678 1.00 91.81 129 LEU A N 1
ATOM 1017 C CA . LEU A 1 129 ? 2.910 -6.173 -8.329 1.00 91.81 129 LEU A CA 1
ATOM 1018 C C . LEU A 1 129 ? 1.871 -6.111 -9.462 1.00 91.81 129 LEU A C 1
ATOM 1020 O O . LEU A 1 129 ? 0.673 -6.118 -9.189 1.00 91.81 129 LEU A O 1
ATOM 1024 N N . HIS A 1 130 ? 2.299 -6.106 -10.728 1.00 92.12 130 HIS A N 1
ATOM 1025 C CA . HIS A 1 130 ? 1.392 -6.165 -11.880 1.00 92.12 130 HIS A CA 1
ATOM 1026 C C . HIS A 1 130 ? 0.579 -7.459 -11.883 1.00 92.12 130 HIS A C 1
ATOM 1028 O O . HIS A 1 130 ? -0.647 -7.401 -12.012 1.00 92.12 130 HIS A O 1
ATOM 1034 N N . ALA A 1 131 ? 1.238 -8.601 -11.674 1.00 89.50 131 ALA A N 1
ATO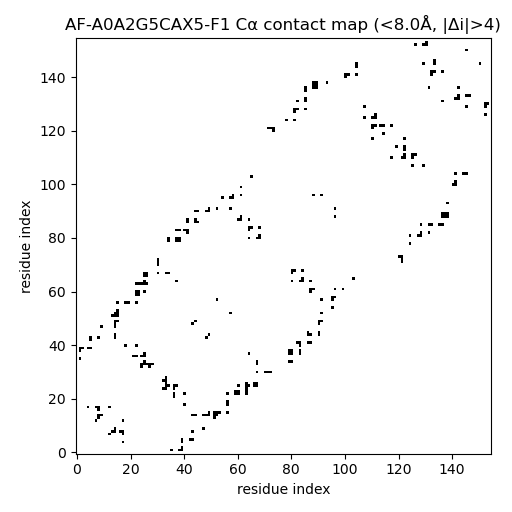M 1035 C CA . ALA A 1 131 ? 0.576 -9.895 -11.594 1.00 89.50 131 ALA A CA 1
ATOM 1036 C C . ALA A 1 131 ? -0.445 -9.924 -10.446 1.00 89.50 131 ALA A C 1
ATOM 1038 O O . ALA A 1 131 ? -1.608 -10.256 -10.675 1.00 89.50 131 ALA A O 1
ATOM 1039 N N . HIS A 1 132 ? -0.062 -9.498 -9.239 1.00 89.12 132 HIS A N 1
ATOM 1040 C CA . HIS A 1 132 ? -0.989 -9.457 -8.104 1.00 89.12 132 HIS A CA 1
ATOM 1041 C C . HIS A 1 132 ? -2.176 -8.524 -8.350 1.00 89.12 132 HIS A C 1
ATOM 1043 O O . HIS A 1 132 ? -3.318 -8.910 -8.103 1.00 89.12 132 HIS A O 1
ATOM 1049 N N . ILE A 1 133 ? -1.953 -7.318 -8.887 1.00 88.38 133 ILE A N 1
ATOM 1050 C CA . ILE A 1 133 ? -3.062 -6.407 -9.190 1.00 88.38 133 ILE A CA 1
ATOM 1051 C C . ILE A 1 133 ? -3.997 -7.045 -10.221 1.00 88.38 133 ILE A C 1
ATOM 1053 O O . ILE A 1 133 ? -5.212 -7.048 -10.038 1.00 88.38 133 ILE A O 1
ATOM 1057 N N . THR A 1 134 ? -3.442 -7.633 -11.274 1.00 86.00 134 THR A N 1
ATOM 1058 C CA . THR A 1 134 ? -4.219 -8.252 -12.350 1.00 86.00 134 THR A CA 1
ATOM 1059 C C . THR A 1 134 ? -5.075 -9.423 -11.860 1.00 86.00 134 THR A C 1
ATOM 1061 O O . THR A 1 134 ? -6.232 -9.543 -12.267 1.00 86.00 134 THR A O 1
ATOM 1064 N N . TRP A 1 135 ? -4.542 -10.274 -10.982 1.00 85.31 135 TRP A N 1
ATOM 1065 C CA . TRP A 1 135 ? -5.234 -11.483 -10.527 1.00 85.31 135 TRP A CA 1
ATOM 1066 C C . TRP A 1 135 ? -6.122 -11.267 -9.301 1.00 85.31 135 TRP A C 1
ATOM 1068 O O . TRP A 1 135 ? -7.168 -11.904 -9.180 1.00 85.31 135 TRP A O 1
ATOM 1078 N N . GLU A 1 136 ? -5.729 -10.373 -8.396 1.00 84.50 136 GLU A N 1
ATOM 1079 C CA . GLU A 1 136 ? -6.299 -10.299 -7.048 1.00 84.50 136 GLU A CA 1
ATOM 1080 C C . GLU A 1 136 ? -6.972 -8.957 -6.751 1.00 84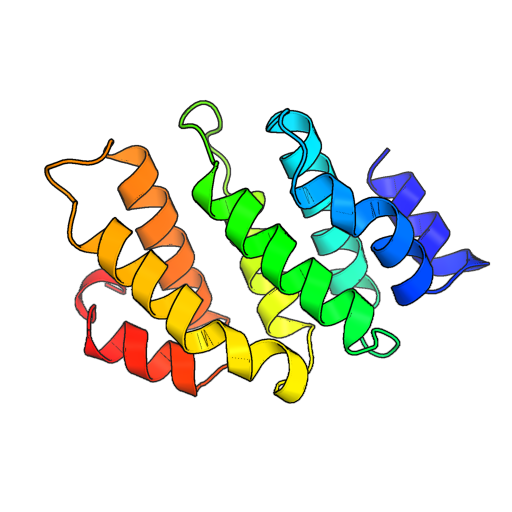.50 136 GLU A C 1
ATOM 1082 O O . GLU A 1 136 ? -7.734 -8.864 -5.785 1.00 84.50 136 GLU A O 1
ATOM 1087 N N . CYS A 1 137 ? -6.720 -7.905 -7.543 1.00 83.19 137 CYS A N 1
ATOM 1088 C CA . CYS A 1 137 ? -7.277 -6.588 -7.251 1.00 83.19 137 CYS A CA 1
ATOM 1089 C C . CYS A 1 137 ? -8.786 -6.525 -7.532 1.00 83.19 137 CYS A C 1
ATOM 1091 O O . CYS A 1 137 ? -9.307 -7.059 -8.512 1.00 83.19 137 CYS A O 1
ATOM 1093 N N . ARG A 1 138 ? -9.514 -5.814 -6.675 1.00 86.88 138 ARG A N 1
ATOM 1094 C CA . ARG A 1 138 ? -10.944 -5.513 -6.850 1.00 86.88 138 ARG A CA 1
ATOM 1095 C C . ARG A 1 138 ? -11.189 -4.232 -7.651 1.00 86.88 138 ARG A C 1
ATOM 1097 O O . ARG A 1 138 ? -12.337 -3.903 -7.944 1.00 86.88 138 ARG A O 1
ATOM 1104 N N . GLN A 1 139 ? -10.134 -3.486 -7.979 1.00 87.12 139 GLN A N 1
ATOM 1105 C CA . GLN A 1 139 ? -10.220 -2.236 -8.733 1.00 87.12 139 GLN A CA 1
ATOM 1106 C C . GLN A 1 139 ? -10.163 -2.532 -10.238 1.00 87.12 139 GLN A C 1
ATOM 1108 O O . GLN A 1 139 ? -9.092 -2.498 -10.841 1.00 87.12 139 GLN A O 1
ATOM 1113 N N . GLU A 1 140 ? -11.318 -2.831 -10.841 1.00 87.75 140 GLU A N 1
ATOM 1114 C CA . GLU A 1 140 ? -11.395 -3.247 -12.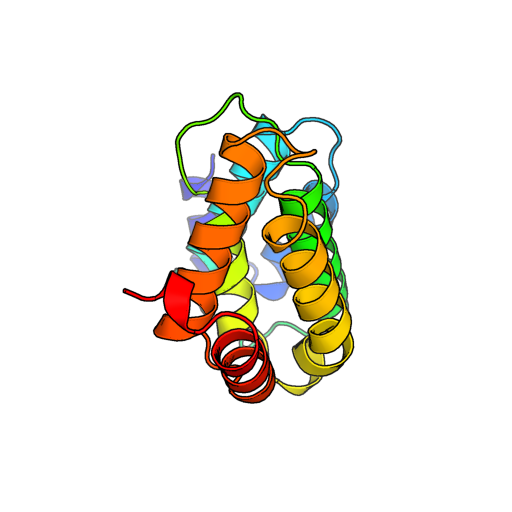256 1.00 87.75 140 GLU A CA 1
ATOM 1115 C C . GLU A 1 140 ? -10.802 -2.219 -13.229 1.00 87.75 140 GLU A C 1
ATOM 1117 O O . GLU A 1 140 ? -10.120 -2.597 -14.170 1.00 87.75 140 GLU A O 1
ATOM 1122 N N . GLU A 1 141 ? -10.964 -0.923 -12.951 1.00 88.25 141 GLU A N 1
ATOM 1123 C CA . GLU A 1 141 ? -10.405 0.166 -13.769 1.00 88.25 141 GLU A CA 1
ATOM 1124 C C . GLU A 1 141 ? -8.875 0.060 -13.907 1.00 88.25 141 GLU A C 1
ATOM 1126 O O . GLU A 1 141 ? -8.346 0.099 -15.013 1.00 88.25 141 GLU A O 1
ATOM 1131 N N . LEU A 1 142 ? -8.165 -0.177 -12.797 1.00 88.56 142 LEU A N 1
ATOM 1132 C CA . LEU A 1 142 ? -6.709 -0.342 -12.811 1.00 88.56 142 LEU A CA 1
ATOM 1133 C C . LEU A 1 142 ? -6.285 -1.662 -13.464 1.00 88.56 142 LEU A C 1
ATOM 1135 O O . LEU A 1 142 ? -5.259 -1.717 -14.142 1.00 88.56 142 LEU A O 1
ATOM 1139 N N . LYS A 1 143 ? -7.064 -2.729 -13.256 1.00 89.50 143 LYS A N 1
ATOM 1140 C CA . LYS A 1 143 ? -6.797 -4.037 -13.862 1.00 89.50 143 LYS A CA 1
ATOM 1141 C C . LYS A 1 143 ? -6.879 -3.976 -15.374 1.00 89.50 143 LYS A C 1
ATOM 1143 O O . LYS A 1 143 ? -5.941 -4.401 -16.036 1.00 89.50 143 LYS A O 1
ATOM 1148 N N . GLU A 1 144 ? -7.978 -3.452 -15.909 1.00 90.31 144 GLU A N 1
ATOM 1149 C CA . GLU A 1 144 ? -8.203 -3.340 -17.351 1.00 90.31 144 GLU A CA 1
ATOM 1150 C C . GLU A 1 144 ? -7.100 -2.515 -18.025 1.00 90.31 144 GLU A C 1
ATOM 1152 O O . GLU A 1 144 ? -6.576 -2.917 -19.065 1.00 90.31 144 GLU A O 1
ATOM 1157 N N . GLU A 1 145 ? -6.685 -1.409 -17.402 1.00 89.50 145 GLU A N 1
ATOM 1158 C CA . GLU A 1 145 ? -5.636 -0.540 -17.939 1.00 89.50 145 GLU A CA 1
ATOM 1159 C C . GLU A 1 145 ? -4.258 -1.228 -17.961 1.00 89.50 145 GLU A C 1
ATOM 1161 O O . GLU A 1 145 ? -3.559 -1.207 -18.978 1.00 89.50 145 GLU A O 1
ATOM 1166 N N . LEU A 1 146 ? -3.878 -1.910 -16.872 1.00 88.88 146 LEU A N 1
ATOM 1167 C CA . LEU A 1 146 ? -2.615 -2.655 -16.791 1.00 88.88 146 LEU A CA 1
ATOM 1168 C C . LEU A 1 146 ? -2.593 -3.903 -17.685 1.00 88.88 146 LEU A C 1
ATOM 1170 O O . LEU A 1 146 ? -1.541 -4.233 -18.238 1.00 88.88 146 LEU A O 1
ATOM 1174 N N . LEU A 1 147 ? -3.731 -4.585 -17.837 1.00 89.31 147 LEU A N 1
ATOM 1175 C CA . LEU A 1 147 ? -3.910 -5.720 -18.746 1.00 89.31 147 LEU A CA 1
ATOM 1176 C C . LEU A 1 147 ? -3.758 -5.301 -20.206 1.00 89.31 147 LEU A C 1
ATOM 1178 O O . LEU A 1 147 ? -3.104 -5.993 -20.984 1.00 89.31 147 LEU A O 1
ATOM 1182 N N . SER A 1 148 ? -4.361 -4.170 -20.577 1.00 90.44 148 SER A N 1
ATOM 1183 C CA . SER A 1 148 ? -4.303 -3.662 -21.946 1.00 90.44 148 SER A CA 1
ATOM 1184 C C . SER A 1 148 ? -2.898 -3.203 -22.338 1.00 90.44 148 SER A C 1
ATOM 1186 O O . SER A 1 148 ? -2.520 -3.355 -23.497 1.00 90.44 148 SER A O 1
ATOM 1188 N N . GLU A 1 149 ? -2.141 -2.611 -21.411 1.00 90.06 149 GLU A N 1
ATOM 1189 C CA . GLU A 1 149 ? -0.791 -2.101 -21.687 1.00 90.06 149 GLU A CA 1
ATOM 1190 C C . GLU A 1 149 ? 0.273 -3.212 -21.645 1.00 90.06 149 GLU A C 1
ATOM 1192 O O . GLU A 1 149 ? 1.192 -3.213 -22.463 1.00 90.06 149 GLU A O 1
ATOM 1197 N N . PHE A 1 150 ? 0.155 -4.167 -20.712 1.00 88.38 150 PHE A N 1
ATOM 1198 C CA . PHE A 1 150 ? 1.165 -5.206 -20.473 1.00 88.38 150 PHE A CA 1
ATOM 1199 C C . PHE A 1 150 ? 0.584 -6.633 -20.497 1.00 88.38 150 PHE A C 1
ATOM 1201 O O . PHE A 1 150 ? 0.715 -7.365 -19.510 1.00 88.38 150 PHE A O 1
ATOM 1208 N N . PRO A 1 151 ? -0.027 -7.074 -21.612 1.00 84.69 151 PRO A N 1
ATOM 1209 C CA . PRO A 1 151 ? -0.679 -8.383 -21.689 1.00 84.69 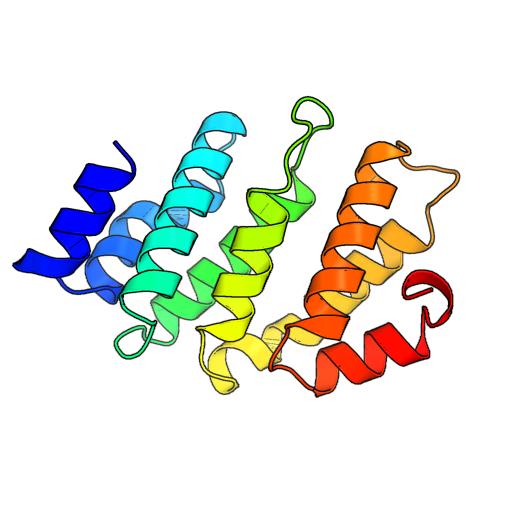151 PRO A CA 1
ATOM 1210 C C . PRO A 1 151 ? 0.298 -9.559 -21.518 1.00 84.69 151 PRO A C 1
ATOM 1212 O O . PRO A 1 151 ? -0.079 -10.606 -20.998 1.00 84.69 151 PRO A O 1
ATOM 1215 N N . ASP A 1 152 ? 1.563 -9.381 -21.907 1.00 83.62 152 ASP A N 1
ATOM 1216 C CA . ASP A 1 152 ? 2.573 -10.448 -21.908 1.00 83.62 152 ASP A CA 1
ATOM 1217 C C . ASP A 1 152 ? 3.161 -10.759 -20.519 1.00 83.62 152 ASP A C 1
ATOM 1219 O O . ASP A 1 152 ? 3.889 -11.737 -20.370 1.00 83.62 152 ASP A O 1
ATOM 1223 N N . LEU A 1 153 ? 2.886 -9.940 -19.495 1.00 80.06 153 LEU A N 1
ATOM 1224 C CA . LEU A 1 153 ? 3.419 -10.137 -18.134 1.00 80.06 153 LEU A CA 1
ATOM 1225 C C . LEU A 1 153 ? 2.602 -11.124 -17.285 1.00 80.06 153 LEU A C 1
ATOM 1227 O O . LEU A 1 153 ? 2.928 -11.350 -16.123 1.00 80.06 153 LEU A O 1
ATOM 1231 N N . ILE A 1 154 ? 1.542 -11.697 -17.855 1.00 68.06 154 ILE A N 1
ATOM 1232 C CA . ILE A 1 154 ? 0.571 -12.551 -17.152 1.00 68.06 154 ILE A CA 1
ATOM 1233 C C . ILE A 1 154 ? 0.686 -14.027 -17.590 1.00 68.06 154 ILE A C 1
ATOM 1235 O O . ILE A 1 154 ? -0.060 -14.875 -17.100 1.00 68.06 154 ILE A O 1
ATOM 1239 N N . LEU A 1 155 ? 1.615 -14.336 -18.505 1.00 51.28 155 LEU A N 1
ATOM 1240 C CA . LEU A 1 155 ? 1.850 -15.670 -19.073 1.00 51.28 155 LEU A CA 1
ATOM 1241 C C . LEU A 1 155 ? 2.907 -16.479 -18.312 1.00 51.28 155 LEU A C 1
ATOM 1243 O O . LEU A 1 155 ? 3.963 -15.906 -17.963 1.00 51.28 155 LEU A O 1
#

pLDDT: mean 89.65, std 9.58, range [51.28, 98.31]

Secondary structure (DSSP, 8-state):
-HHHHHHHIIIII-HHHHHHHHGGGGG-S-HHHHHHHHHHHHHHHHHH-STT--HHHHHHHHHHHHHHHHT--SS--S-HHHHHHHHHHHHS-HHHHGGGHHHHHHHHHHHHH-TTTS-HHHHHHHHHHHHHHHHH-S-HHHHHHHHHH-GGGG-

Mean predicted aligned error: 4.82 Å

Foldseek 3Di:
DLVVLLVCCVPPDHLQVSLVVLLQQLQPPDLVSVLSSLLSNLSNCVVPFCPVHDLVSLLSNLVSLLNSLVNDDPPDPDLSSLSSNQSSQARDDCVSCVVCLVVLLVVLVVLCVCCPPDDVSNNVSSLSSLQCCLPPGPNVVSNVSSCVVCVPSND

Sequence (155 aa):
MVETTVEIANSKFGVAYTIGKIVYDLKDECEPYRRMVMETVDKILVKLGASDIDSSIGEVLMEGIIYAFREQTTDYDDDVIVNGFCVVLNALRRDIVRPYLEQIYLMMKSLLNEKNTKPAKVVQQAANLHAHITWECRQEELKEELLSEFPDLIL

Organism: Aquilegia coerulea (NCBI:txid218851)

InterPro domains:
  IPR016024 Armadillo-type fold [SSF48371] (26-147)
  IPR038737 Splicing factor 3B subunit 1-like [PTHR12097] (1-143)

Solvent-accessible surface area (backbone atoms only — not comparable to full-atom values): 8705 Å² total; per-residue (Å²): 110,55,69,58,54,43,51,46,30,76,72,78,59,41,56,42,55,51,46,65,74,46,38,73,44,23,63,47,90,49,57,76,56,19,45,52,43,32,49,34,52,30,54,36,39,75,76,71,42,44,86,73,50,49,63,71,57,42,48,49,42,55,54,16,45,55,45,44,56,72,68,60,70,83,89,63,93,72,58,55,57,51,53,25,41,50,45,52,64,52,47,49,56,65,84,60,50,57,86,45,42,65,61,52,50,53,51,47,50,52,45,62,71,37,60,90,80,48,63,67,63,62,31,46,52,41,48,52,41,50,40,48,40,60,77,68,48,74,54,59,73,56,29,54,54,50,45,71,75,46,61,77,71,77,116

Nearest PDB structures (foldseek):
  7dvq-assembly1_1  TM=8.016E-01  e=3.728E-07  Homo sapiens
  7onb-assembly1_C  TM=7.857E-01  e=4.295E-07  Homo sapiens
  7abh-assembly1_u  TM=8.164E-01  e=7.573E-07  Homo sapiens
  8r09-assembly1_B1  TM=7.658E-01  e=9.148E-07  Homo sapiens
  5gm6-assembly1_G  TM=7.805E-01  e=8.535E-05  Saccharomyces cerevisiae S288C

Radius of gyration: 15.23 Å; Cα contacts (8 Å, |Δi|>4): 173; chains: 1; bounding box: 33×26×44 Å